Protein AF-A0A3M2YA88-F1 (afdb_monomer_lite)

Organism: Pseudomonas syringae pv. maculicola (NCBI:txid59511)

Foldseek 3Di:
DVVVVVVVVLVVLVVVPDDPVLVVLNVQLVVLVVVLVVLVVVLVVCVVVVVPVVNCCSPVPVNVVSCVSNVVSVVVNVVVVVVVVVVVVVVVVVVD

Sequence (96 aa):
MRLGDLNKKLDTLKTFVDTPEEKTLNDQFLVTMGQYRTALDRSFVLAGQGDSAGLNKLLLIDMKQIVDGSGKQLNDLADFYVTKVDAEGKSAEAQY

Radius of gyration: 18.02 Å; chains: 1; bounding box: 44×19×55 Å

pLDDT: mean 89.08, std 9.1, range [49.56, 97.38]

Structure (mmCIF, N/CA/C/O backbone):
data_AF-A0A3M2YA88-F1
#
_entry.id   AF-A0A3M2YA88-F1
#
loop_
_atom_site.group_PDB
_atom_site.id
_atom_site.type_symbol
_atom_site.label_atom_id
_atom_site.label_alt_id
_atom_site.label_comp_id
_atom_site.label_asym_id
_atom_site.label_entity_id
_atom_site.label_seq_id
_atom_site.pdbx_PDB_ins_code
_atom_site.Cartn_x
_atom_site.Cartn_y
_atom_site.Cartn_z
_atom_site.occupancy
_atom_site.B_iso_or_equiv
_atom_site.auth_seq_id
_atom_site.auth_comp_id
_atom_site.auth_asym_id
_atom_site.auth_atom_id
_atom_site.pdbx_PDB_model_num
ATOM 1 N N . MET A 1 1 ? -16.596 5.602 -3.960 1.00 54.44 1 MET A N 1
ATOM 2 C CA . MET A 1 1 ? -15.852 6.254 -5.065 1.00 54.44 1 MET A CA 1
ATOM 3 C C . MET A 1 1 ? -14.333 6.082 -4.932 1.00 54.44 1 MET A C 1
ATOM 5 O O . MET A 1 1 ? -13.792 5.333 -5.730 1.00 54.44 1 MET A O 1
ATOM 9 N N . ARG A 1 2 ? -13.651 6.655 -3.917 1.00 61.75 2 ARG A N 1
ATOM 10 C CA . ARG A 1 2 ? -12.167 6.609 -3.776 1.00 61.75 2 ARG A CA 1
ATOM 11 C C . ARG A 1 2 ? -11.519 5.212 -3.896 1.00 61.75 2 ARG A C 1
ATOM 13 O O . ARG A 1 2 ? -10.582 5.060 -4.667 1.00 61.75 2 ARG A O 1
ATOM 20 N N . LEU A 1 3 ? -12.039 4.182 -3.217 1.00 62.81 3 LEU A N 1
ATOM 21 C CA . LEU A 1 3 ? -11.483 2.814 -3.296 1.00 62.81 3 LEU A CA 1
ATOM 22 C C . LEU A 1 3 ? -11.495 2.214 -4.718 1.00 62.81 3 LEU A C 1
ATOM 24 O O . LEU A 1 3 ? -10.608 1.438 -5.061 1.00 62.81 3 LEU A O 1
ATOM 28 N N . GLY A 1 4 ? -12.464 2.591 -5.560 1.00 72.88 4 GLY A N 1
ATOM 29 C CA . GLY A 1 4 ? -12.552 2.109 -6.943 1.00 72.88 4 GLY A CA 1
ATOM 30 C C . GLY A 1 4 ? -11.497 2.720 -7.870 1.00 72.88 4 GLY A C 1
ATOM 31 O O . GLY A 1 4 ? -11.029 2.049 -8.782 1.00 72.88 4 GLY A O 1
ATOM 32 N N . ASP A 1 5 ? -11.087 3.965 -7.611 1.00 84.19 5 ASP A N 1
ATOM 33 C CA . ASP A 1 5 ? -9.964 4.611 -8.304 1.00 84.19 5 ASP A CA 1
ATOM 34 C C . ASP A 1 5 ? -8.626 3.961 -7.911 1.00 84.19 5 ASP A C 1
ATOM 36 O O . ASP A 1 5 ? -7.823 3.619 -8.777 1.00 84.19 5 ASP A O 1
ATOM 40 N N . LEU A 1 6 ? -8.428 3.679 -6.617 1.00 81.31 6 LEU A N 1
ATOM 41 C CA . LEU A 1 6 ? -7.236 2.968 -6.149 1.00 81.31 6 LEU A CA 1
ATOM 42 C C . LEU A 1 6 ? -7.155 1.535 -6.703 1.00 81.31 6 LEU A C 1
ATOM 44 O O . LEU A 1 6 ? -6.072 1.108 -7.085 1.00 81.31 6 LEU A O 1
ATOM 48 N N . ASN A 1 7 ? -8.270 0.798 -6.785 1.00 84.25 7 ASN A N 1
ATOM 49 C CA . ASN A 1 7 ? -8.276 -0.529 -7.417 1.00 84.25 7 ASN A CA 1
ATOM 50 C C . ASN A 1 7 ? -7.842 -0.454 -8.884 1.00 84.25 7 ASN A C 1
ATOM 52 O O . ASN A 1 7 ? -6.902 -1.149 -9.248 1.00 84.25 7 ASN A O 1
ATOM 56 N N . LYS A 1 8 ? -8.424 0.453 -9.683 1.00 88.94 8 LYS A N 1
ATOM 57 C CA . LYS A 1 8 ? -8.007 0.657 -11.081 1.00 88.94 8 LYS A CA 1
ATOM 58 C C . LYS A 1 8 ? -6.508 0.928 -11.205 1.00 88.94 8 LYS A C 1
ATOM 60 O O . LYS A 1 8 ? -5.864 0.333 -12.055 1.00 88.94 8 LYS A O 1
ATOM 65 N N . LYS A 1 9 ? -5.941 1.769 -10.334 1.00 87.12 9 LYS A N 1
ATOM 66 C CA . LYS A 1 9 ? -4.499 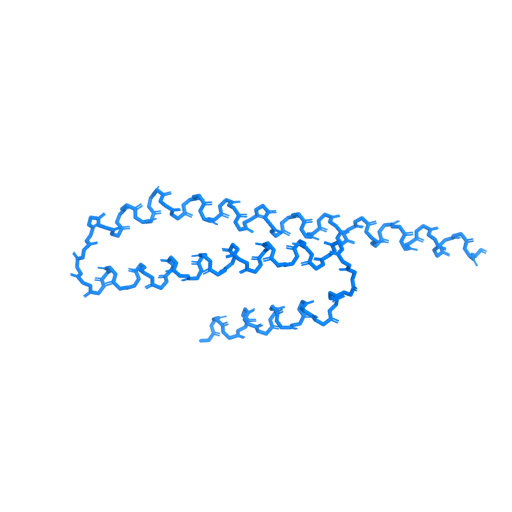2.071 -10.322 1.00 87.12 9 LYS A CA 1
ATOM 67 C C . LYS A 1 9 ? -3.638 0.847 -9.995 1.00 87.12 9 LYS A C 1
ATOM 69 O O . LYS A 1 9 ? -2.618 0.651 -10.643 1.00 87.12 9 LYS A O 1
ATOM 74 N N . LEU A 1 10 ? -4.0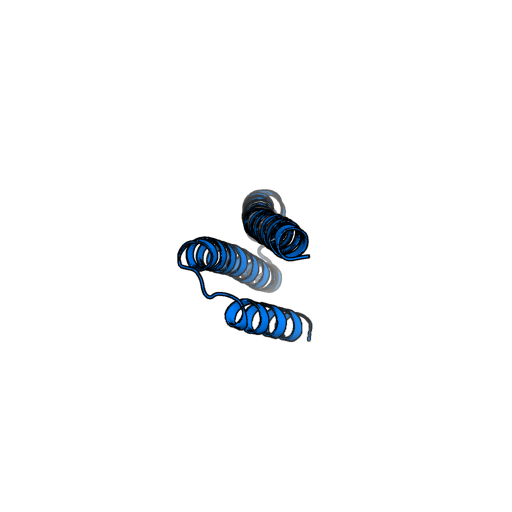61 -0.001 -9.053 1.00 87.06 10 LEU A N 1
ATOM 75 C CA . LEU A 1 10 ? -3.376 -1.270 -8.766 1.00 87.06 10 LEU A CA 1
ATOM 76 C C . LEU A 1 10 ? -3.539 -2.299 -9.894 1.00 87.06 10 LEU A C 1
ATOM 78 O O . LEU A 1 10 ? -2.625 -3.075 -10.139 1.00 87.06 10 LEU A O 1
ATOM 82 N N . ASP A 1 11 ? -4.680 -2.323 -10.581 1.00 89.50 11 ASP A N 1
ATOM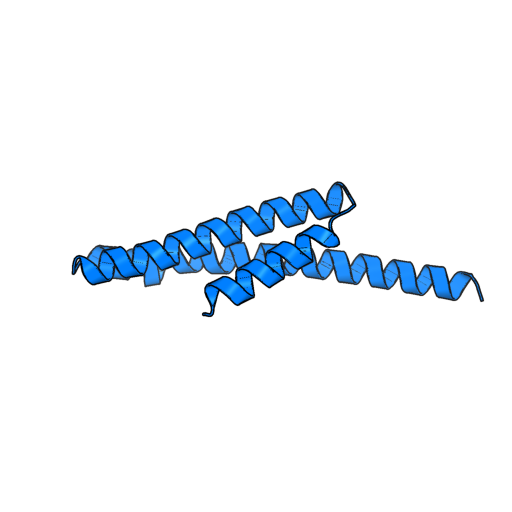 83 C CA . ASP A 1 11 ? -4.906 -3.219 -11.718 1.00 89.50 11 ASP A CA 1
ATOM 84 C C . ASP A 1 11 ? -4.111 -2.772 -12.959 1.00 89.50 11 ASP A C 1
ATOM 86 O O . ASP A 1 11 ? -3.573 -3.617 -13.666 1.00 89.50 11 ASP A O 1
ATOM 90 N N . THR A 1 12 ? -3.941 -1.462 -13.165 1.00 89.62 12 THR A N 1
ATOM 91 C CA . THR A 1 12 ? -3.013 -0.889 -14.154 1.00 89.62 12 THR A CA 1
ATOM 92 C C . THR A 1 12 ? -1.546 -1.141 -13.793 1.00 89.62 12 THR A C 1
ATOM 94 O O . THR A 1 12 ? -0.766 -1.457 -14.681 1.00 89.62 12 THR A O 1
ATOM 97 N N . LEU A 1 13 ? -1.147 -1.067 -12.516 1.00 85.75 13 LEU A N 1
ATOM 98 C CA . LEU A 1 13 ? 0.223 -1.415 -12.109 1.00 85.75 13 LEU A CA 1
ATOM 99 C C . LEU A 1 13 ? 0.570 -2.858 -12.518 1.00 85.75 13 LEU A C 1
ATOM 101 O O . LEU A 1 13 ? 1.590 -3.090 -13.158 1.00 85.75 13 LEU A O 1
ATOM 105 N N . LYS A 1 14 ? -0.332 -3.815 -12.259 1.00 86.31 14 LYS A N 1
ATOM 106 C CA . LYS A 1 14 ? -0.154 -5.234 -12.627 1.00 86.31 14 LYS A CA 1
ATOM 107 C C . LYS A 1 14 ? 0.029 -5.493 -14.126 1.00 86.31 14 LYS A C 1
ATOM 109 O O . LYS A 1 14 ? 0.504 -6.570 -14.461 1.00 86.31 14 LYS A O 1
ATOM 114 N N . THR A 1 15 ? -0.362 -4.579 -15.023 1.00 89.81 15 THR A N 1
ATOM 115 C CA . THR A 1 15 ? -0.141 -4.765 -16.472 1.00 89.81 15 THR A CA 1
ATOM 116 C C . THR A 1 15 ? 1.261 -4.374 -16.935 1.00 89.81 15 THR A C 1
ATOM 118 O O . THR A 1 15 ? 1.600 -4.675 -18.073 1.00 89.81 15 THR A O 1
ATOM 121 N N . PHE A 1 16 ? 2.056 -3.723 -16.080 1.00 86.06 16 PHE A N 1
ATOM 122 C CA . PHE A 1 16 ? 3.469 -3.428 -16.344 1.00 86.06 16 PHE A CA 1
ATOM 123 C C . PHE A 1 16 ? 4.419 -4.440 -15.694 1.00 86.06 16 PHE A C 1
ATOM 125 O O . PHE A 1 16 ? 5.508 -4.633 -16.210 1.00 86.06 16 PHE A O 1
ATOM 132 N N . VAL A 1 17 ? 3.979 -5.116 -14.624 1.00 88.62 17 VAL A N 1
ATOM 133 C CA . VAL A 1 17 ? 4.780 -6.093 -13.871 1.00 88.62 17 VAL A CA 1
ATOM 134 C C . VAL A 1 17 ? 5.152 -7.304 -14.731 1.00 88.62 17 VAL A C 1
ATOM 136 O O . VAL A 1 17 ? 4.365 -8.250 -14.837 1.00 88.62 17 VAL A O 1
ATOM 139 N N . ASP A 1 18 ? 6.357 -7.294 -15.307 1.00 90.19 18 ASP A N 1
ATOM 140 C CA . ASP A 1 18 ? 6.850 -8.349 -16.203 1.00 90.19 18 ASP A CA 1
ATOM 141 C C . ASP A 1 18 ? 8.124 -9.059 -15.704 1.00 90.19 18 ASP A C 1
ATOM 143 O O . ASP A 1 18 ? 8.314 -10.247 -15.998 1.00 90.19 18 ASP A O 1
ATOM 147 N N . THR A 1 19 ? 8.942 -8.417 -14.859 1.00 90.31 19 THR A N 1
ATOM 148 C CA . THR A 1 19 ? 10.168 -9.042 -14.327 1.00 90.31 19 THR A CA 1
ATOM 149 C C . THR A 1 19 ? 9.950 -9.754 -12.977 1.00 90.31 19 THR A C 1
ATOM 151 O O . THR A 1 19 ? 9.121 -9.336 -12.164 1.00 90.31 19 THR A O 1
ATOM 154 N N . PRO A 1 20 ? 10.732 -10.807 -12.645 1.00 92.38 20 PRO A N 1
ATOM 155 C CA . PRO A 1 20 ? 10.660 -11.461 -11.329 1.00 92.38 20 PRO A CA 1
ATOM 156 C C . PRO A 1 20 ? 11.039 -10.546 -10.148 1.00 92.38 20 PRO A C 1
ATOM 158 O O . PRO A 1 20 ? 10.544 -10.723 -9.033 1.00 92.38 20 PRO A O 1
ATOM 161 N N . GLU A 1 21 ? 11.922 -9.576 -10.397 1.00 89.94 21 GLU A N 1
ATOM 162 C CA . GLU A 1 21 ? 12.402 -8.578 -9.434 1.00 89.94 21 GLU A CA 1
ATOM 163 C C . GLU A 1 21 ? 11.276 -7.593 -9.077 1.00 89.94 21 GLU A C 1
ATOM 165 O O . GLU A 1 21 ? 10.853 -7.502 -7.923 1.00 89.94 21 GLU A O 1
ATOM 170 N N . GLU A 1 22 ? 10.699 -6.959 -10.095 1.00 91.31 22 GLU A N 1
ATOM 171 C CA . GLU A 1 22 ? 9.529 -6.083 -10.004 1.00 91.31 22 GLU A CA 1
ATOM 172 C C . GLU A 1 22 ? 8.320 -6.781 -9.381 1.00 91.31 22 GLU A C 1
ATOM 174 O O . GLU A 1 22 ? 7.686 -6.233 -8.480 1.00 91.31 22 GLU A O 1
ATOM 179 N N . LYS A 1 23 ? 8.024 -8.022 -9.797 1.00 93.19 23 LYS A N 1
ATOM 180 C CA . LYS A 1 23 ? 6.939 -8.822 -9.215 1.00 93.19 23 LYS A CA 1
ATOM 181 C C . LYS A 1 23 ? 7.120 -8.992 -7.709 1.00 93.19 23 LYS A C 1
ATOM 183 O O . LYS A 1 23 ? 6.144 -8.915 -6.966 1.00 93.19 23 LYS A O 1
ATOM 188 N N . THR A 1 24 ? 8.355 -9.192 -7.255 1.00 94.69 24 THR A N 1
ATOM 189 C CA . THR A 1 24 ? 8.669 -9.337 -5.829 1.00 94.69 24 THR A CA 1
ATOM 190 C C . THR A 1 24 ? 8.387 -8.042 -5.059 1.00 94.69 24 THR A C 1
ATOM 192 O O . THR A 1 24 ? 7.789 -8.103 -3.985 1.00 94.69 24 THR A O 1
ATOM 195 N N . LEU A 1 25 ? 8.736 -6.879 -5.619 1.00 93.81 25 LEU A N 1
ATOM 196 C CA . LEU A 1 25 ? 8.424 -5.564 -5.037 1.00 93.81 25 LEU A CA 1
ATOM 197 C C . LEU A 1 25 ? 6.912 -5.266 -5.062 1.00 93.81 25 LEU A C 1
ATOM 199 O O . LEU A 1 25 ? 6.335 -4.853 -4.056 1.00 93.81 25 LEU A O 1
ATOM 203 N N . ASN A 1 26 ? 6.241 -5.547 -6.181 1.00 92.81 26 ASN A N 1
ATOM 204 C CA . ASN A 1 26 ? 4.797 -5.379 -6.337 1.00 92.81 26 ASN A CA 1
ATOM 205 C C . ASN A 1 26 ? 4.009 -6.248 -5.346 1.00 92.81 26 ASN A C 1
ATOM 207 O O . ASN A 1 26 ? 3.064 -5.760 -4.730 1.00 92.81 26 ASN A O 1
ATOM 211 N N . ASP A 1 27 ? 4.394 -7.509 -5.144 1.00 93.81 27 ASP A N 1
ATOM 212 C CA . ASP A 1 27 ? 3.715 -8.388 -4.188 1.00 93.81 27 ASP A CA 1
ATOM 213 C C . ASP A 1 27 ? 3.867 -7.873 -2.741 1.00 93.81 27 ASP A C 1
ATOM 215 O O . ASP A 1 27 ? 2.893 -7.870 -1.983 1.00 93.81 27 ASP A O 1
ATOM 219 N N . GLN A 1 28 ? 5.044 -7.355 -2.360 1.00 93.31 28 GLN A N 1
ATOM 220 C CA . GLN A 1 28 ? 5.271 -6.747 -1.037 1.00 93.31 28 GLN A CA 1
ATOM 221 C C . GLN A 1 28 ? 4.467 -5.444 -0.845 1.00 93.31 28 GLN A C 1
ATOM 223 O O . GLN A 1 28 ? 3.855 -5.223 0.211 1.00 93.31 28 GLN A O 1
ATOM 228 N N . PHE A 1 29 ? 4.379 -4.608 -1.882 1.00 93.38 29 PHE A N 1
ATOM 229 C CA . PHE A 1 29 ? 3.513 -3.429 -1.896 1.00 93.38 29 PHE A CA 1
ATOM 230 C C . PHE A 1 29 ? 2.023 -3.791 -1.802 1.00 93.38 29 PHE A C 1
ATOM 232 O O . PHE A 1 29 ? 1.298 -3.203 -0.999 1.00 93.38 29 PHE A O 1
ATOM 239 N N . LEU A 1 30 ? 1.549 -4.797 -2.542 1.00 92.19 30 LEU A N 1
ATOM 240 C CA . LEU A 1 30 ? 0.154 -5.245 -2.476 1.00 92.19 30 LEU A CA 1
ATOM 241 C C . LEU A 1 30 ? -0.209 -5.811 -1.093 1.00 92.19 30 LEU A C 1
ATOM 243 O O . LEU A 1 30 ? -1.316 -5.553 -0.611 1.00 92.19 30 LEU A O 1
ATOM 247 N N . VAL A 1 31 ? 0.712 -6.507 -0.416 1.00 93.94 31 VAL A N 1
ATOM 248 C CA . VAL A 1 31 ? 0.522 -6.970 0.973 1.00 93.94 31 VAL A CA 1
ATOM 249 C C . VAL A 1 31 ? 0.386 -5.792 1.945 1.00 93.94 31 VAL A C 1
ATOM 251 O O . VAL A 1 31 ? -0.590 -5.735 2.698 1.00 93.94 31 VAL A O 1
ATOM 254 N N . THR A 1 32 ? 1.305 -4.823 1.917 1.00 93.06 32 THR A N 1
ATOM 255 C CA . THR A 1 32 ? 1.252 -3.659 2.830 1.00 93.06 32 THR A CA 1
ATOM 256 C C . THR A 1 32 ? 0.067 -2.730 2.534 1.00 93.06 32 THR A C 1
ATOM 258 O O . THR A 1 32 ? -0.596 -2.248 3.455 1.00 93.06 32 THR A O 1
ATOM 261 N N . MET A 1 33 ? -0.301 -2.555 1.263 1.00 90.94 33 MET A N 1
ATOM 262 C CA . MET A 1 33 ? -1.518 -1.848 0.847 1.00 90.94 33 MET A CA 1
ATOM 263 C C . MET A 1 33 ? -2.800 -2.579 1.295 1.00 90.94 33 MET A C 1
ATOM 265 O O . MET A 1 33 ? -3.792 -1.940 1.659 1.00 90.94 33 MET A O 1
ATOM 269 N N . GLY A 1 34 ? -2.789 -3.915 1.325 1.00 92.31 34 GLY A N 1
ATOM 270 C CA . GLY A 1 34 ? -3.862 -4.737 1.894 1.00 92.31 34 GLY A CA 1
ATOM 271 C C . GLY A 1 34 ? -4.023 -4.546 3.407 1.00 92.31 34 GLY A C 1
ATOM 272 O O . GLY A 1 34 ? -5.144 -4.371 3.894 1.00 92.31 34 GLY A O 1
ATOM 273 N N . GLN A 1 35 ? -2.911 -4.501 4.146 1.00 92.81 35 GLN A N 1
ATOM 274 C CA . GLN A 1 35 ? -2.895 -4.203 5.585 1.00 92.81 35 GLN A CA 1
ATOM 275 C C . GLN A 1 35 ? -3.457 -2.802 5.877 1.00 92.81 35 GLN A C 1
ATOM 277 O O . GLN A 1 35 ? -4.326 -2.663 6.738 1.00 92.81 35 GLN A O 1
ATOM 282 N N . TYR A 1 36 ? -3.044 -1.787 5.108 1.00 91.94 36 TYR A N 1
ATOM 283 C CA . TYR A 1 36 ? -3.562 -0.416 5.211 1.00 91.94 36 TYR A CA 1
ATOM 284 C C . TYR A 1 36 ? -5.083 -0.339 5.015 1.00 91.94 36 TYR A C 1
ATOM 286 O O . TYR A 1 36 ? -5.783 0.256 5.835 1.00 91.94 36 TYR A O 1
ATOM 294 N N . ARG A 1 37 ? -5.619 -1.003 3.983 1.00 90.88 37 ARG A N 1
ATOM 295 C CA . ARG A 1 37 ? -7.073 -1.084 3.743 1.00 90.88 37 ARG A CA 1
ATOM 296 C C . ARG A 1 37 ? -7.808 -1.760 4.902 1.00 90.88 37 ARG A C 1
ATOM 298 O O . ARG A 1 37 ? -8.761 -1.196 5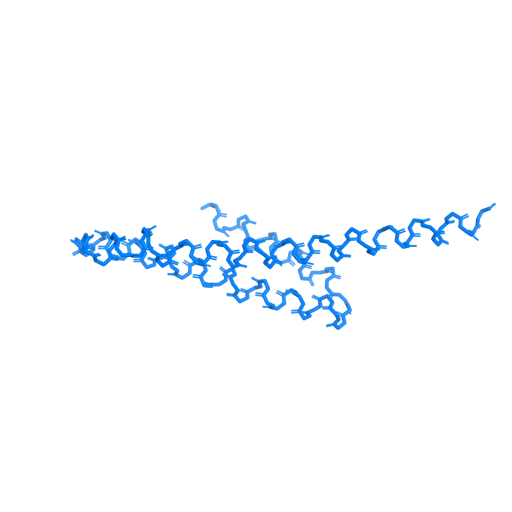.423 1.00 90.88 37 ARG A O 1
ATOM 305 N N . THR A 1 38 ? -7.313 -2.912 5.354 1.00 93.69 38 THR A N 1
ATOM 306 C CA . THR A 1 38 ? -7.915 -3.677 6.462 1.00 93.69 38 THR A CA 1
ATOM 307 C C . THR A 1 38 ? -7.952 -2.862 7.759 1.00 93.69 38 THR A C 1
ATOM 309 O O . THR A 1 38 ? -8.932 -2.913 8.501 1.00 93.69 38 THR A O 1
ATOM 312 N N . ALA A 1 39 ? -6.909 -2.072 8.027 1.00 93.50 39 ALA A N 1
ATOM 313 C CA . ALA A 1 39 ? -6.846 -1.190 9.185 1.00 93.50 39 ALA A CA 1
ATOM 314 C C . ALA A 1 39 ? -7.808 0.010 9.067 1.00 93.50 39 ALA A C 1
ATOM 316 O O . ALA A 1 39 ? -8.505 0.325 10.033 1.00 93.50 39 ALA A O 1
ATOM 317 N N . LEU A 1 40 ? -7.937 0.626 7.883 1.00 92.38 40 LEU A N 1
ATOM 318 C CA . LEU A 1 40 ? -8.968 1.643 7.637 1.00 92.38 40 LEU A CA 1
ATOM 319 C C . LEU A 1 40 ? -10.382 1.080 7.839 1.00 92.38 40 LEU A C 1
ATOM 321 O O . LEU A 1 40 ? -11.167 1.674 8.578 1.00 92.38 40 LEU A O 1
ATOM 325 N N . ASP A 1 41 ? -10.695 -0.078 7.257 1.00 94.00 41 ASP A N 1
ATOM 326 C CA . ASP A 1 41 ? -12.005 -0.722 7.404 1.00 94.00 41 ASP A CA 1
ATOM 327 C C . ASP A 1 41 ? -12.291 -1.076 8.877 1.00 94.00 41 ASP A C 1
ATOM 329 O O . ASP A 1 41 ? -13.387 -0.820 9.388 1.00 94.00 41 ASP A O 1
ATOM 333 N N . ARG A 1 42 ? -11.280 -1.558 9.617 1.00 95.00 42 ARG A N 1
ATOM 334 C CA . ARG A 1 42 ? -11.387 -1.807 11.065 1.00 95.00 42 ARG A CA 1
ATOM 335 C C . ARG A 1 42 ? -11.652 -0.527 11.865 1.00 95.00 42 ARG A C 1
ATOM 337 O O . ARG A 1 42 ? -12.378 -0.603 12.856 1.00 95.00 42 ARG A O 1
ATOM 344 N N . SER A 1 43 ? -11.134 0.631 11.447 1.00 94.50 43 SER A N 1
ATOM 345 C CA . SER A 1 43 ? -11.402 1.909 12.127 1.00 94.50 43 SER A CA 1
ATOM 346 C C . SER A 1 43 ? -12.883 2.305 12.063 1.00 94.50 43 SER A C 1
ATOM 348 O O . SER A 1 43 ? -13.449 2.710 13.079 1.00 94.50 43 SER A O 1
ATOM 350 N N . PHE A 1 44 ? -13.557 2.080 10.928 1.00 94.69 44 PHE A N 1
ATOM 351 C CA . PHE A 1 44 ? -15.000 2.314 10.808 1.00 94.69 44 PHE A CA 1
ATOM 352 C C . PHE A 1 44 ? -15.821 1.339 11.661 1.00 94.69 44 PHE A C 1
ATOM 354 O O . PHE A 1 44 ? -16.806 1.751 12.273 1.00 94.69 44 PHE A O 1
ATOM 361 N N . VAL A 1 45 ? -15.400 0.072 11.760 1.00 97.12 45 VAL A N 1
ATOM 362 C CA . VAL A 1 45 ? -16.049 -0.917 12.642 1.00 97.12 45 VAL A CA 1
ATOM 363 C C . VAL A 1 45 ? -15.926 -0.513 14.114 1.00 97.12 45 VAL A C 1
ATOM 365 O O . VAL A 1 45 ? -16.925 -0.530 14.825 1.00 97.12 45 VAL A O 1
ATOM 368 N N . LEU A 1 46 ? -14.736 -0.106 14.568 1.00 97.12 46 LEU A N 1
ATOM 369 C CA . LEU A 1 46 ? -14.507 0.339 15.950 1.00 97.12 46 LEU A CA 1
ATOM 370 C C . LEU A 1 46 ? -15.313 1.602 16.287 1.00 97.12 46 LEU A C 1
ATOM 372 O O . LEU A 1 46 ? -15.969 1.651 17.327 1.00 97.12 46 LEU A O 1
ATOM 376 N N . ALA A 1 47 ? -15.335 2.585 15.381 1.00 95.62 47 ALA A N 1
ATOM 377 C CA . ALA A 1 47 ? -16.148 3.791 15.529 1.00 95.62 47 ALA A CA 1
ATOM 378 C C . ALA A 1 47 ? -17.654 3.469 15.597 1.00 95.62 47 ALA A C 1
ATOM 380 O O . ALA A 1 47 ? -18.350 3.975 16.474 1.00 95.62 47 ALA A O 1
ATOM 381 N N . GLY A 1 48 ? -18.150 2.579 14.729 1.00 96.81 48 GLY A N 1
ATOM 382 C CA . GLY A 1 48 ? -19.544 2.119 14.739 1.00 96.81 48 GLY A CA 1
ATOM 383 C C . GLY A 1 48 ? -19.922 1.272 15.963 1.00 96.81 48 GLY A C 1
ATOM 384 O O . GLY A 1 48 ? -21.096 1.201 16.313 1.00 96.81 48 GLY A O 1
ATOM 385 N N . GLN A 1 49 ? -18.940 0.663 16.632 1.00 97.38 49 GLN A N 1
ATOM 386 C CA . GLN A 1 49 ? -19.104 -0.061 17.899 1.00 97.38 49 GLN A CA 1
ATOM 387 C C . GLN A 1 49 ? -19.000 0.849 19.136 1.00 97.38 49 GLN A C 1
ATOM 389 O O . GLN A 1 49 ? -19.261 0.388 20.245 1.00 97.38 49 GLN A O 1
ATOM 394 N N . GLY A 1 50 ? -18.616 2.121 18.975 1.00 96.69 50 GLY A N 1
ATOM 395 C CA . GLY A 1 50 ? -18.331 3.029 20.091 1.00 96.69 50 GLY A CA 1
ATOM 396 C C . GLY A 1 50 ? -17.042 2.699 20.858 1.00 96.69 50 GLY A C 1
ATOM 397 O O . GLY A 1 50 ? -16.811 3.265 21.928 1.00 96.69 50 GLY A O 1
ATOM 398 N N . ASP A 1 51 ? -16.189 1.812 20.332 1.00 97.38 51 ASP A N 1
ATOM 399 C CA . ASP A 1 51 ? -14.921 1.424 20.959 1.00 97.38 51 ASP A CA 1
ATOM 400 C C . ASP A 1 51 ? -13.841 2.488 20.715 1.00 97.38 51 ASP A C 1
ATOM 402 O O . ASP A 1 51 ? -12.905 2.320 19.929 1.00 97.38 51 ASP A O 1
ATOM 406 N N . SER A 1 52 ? -13.977 3.611 21.418 1.00 95.25 52 SER A N 1
ATOM 407 C CA . SER A 1 52 ? -13.010 4.711 21.407 1.00 95.25 52 SER A CA 1
ATOM 408 C C . SER A 1 52 ? -11.615 4.285 21.885 1.00 95.25 52 SER A C 1
ATOM 410 O O . SER A 1 52 ? -10.628 4.910 21.501 1.00 95.25 52 SER A O 1
ATOM 412 N N . ALA A 1 53 ? -11.497 3.233 22.703 1.00 96.81 53 ALA A N 1
ATOM 413 C CA . ALA A 1 53 ? -10.209 2.754 23.205 1.00 96.81 53 ALA A CA 1
ATOM 414 C C . ALA A 1 53 ? -9.450 1.970 22.122 1.00 96.81 53 ALA A C 1
ATOM 416 O O . ALA A 1 53 ? -8.300 2.298 21.810 1.00 96.81 53 ALA A O 1
ATOM 417 N N . GLY A 1 54 ? -10.111 0.996 21.491 1.00 96.75 54 GLY A N 1
ATOM 418 C CA . GLY A 1 54 ? -9.585 0.273 20.336 1.00 96.75 54 GLY A CA 1
ATOM 419 C C . GLY A 1 54 ? -9.339 1.193 19.140 1.00 96.75 54 GLY A C 1
ATOM 420 O O . GLY A 1 54 ? -8.303 1.071 18.484 1.00 96.75 54 GLY A O 1
ATOM 421 N N . LEU A 1 55 ? -10.229 2.161 18.891 1.00 96.94 55 LEU A N 1
ATOM 422 C CA . LEU A 1 55 ? -10.065 3.159 17.831 1.00 96.94 55 LEU A CA 1
ATOM 423 C C . LEU A 1 55 ? -8.840 4.052 18.067 1.00 96.94 55 LEU A C 1
ATOM 425 O O . LEU A 1 55 ? -8.039 4.228 17.151 1.00 96.94 55 LEU A O 1
ATOM 429 N N . ASN A 1 56 ? -8.647 4.567 19.285 1.00 95.88 56 ASN A N 1
ATOM 430 C CA . ASN A 1 56 ? -7.474 5.381 19.612 1.00 95.88 56 ASN A CA 1
ATOM 431 C C . ASN A 1 56 ? -6.169 4.577 19.511 1.00 95.88 56 ASN A C 1
ATOM 433 O O . ASN A 1 56 ? -5.198 5.090 18.958 1.00 95.88 56 ASN A O 1
ATOM 437 N N . LYS A 1 57 ? -6.136 3.314 19.969 1.00 96.50 57 LYS A N 1
ATOM 438 C CA . LYS A 1 57 ? -4.966 2.436 19.773 1.00 96.50 57 LYS A CA 1
ATOM 439 C C . LYS A 1 57 ? -4.641 2.284 18.285 1.00 96.50 57 LYS A C 1
ATOM 441 O O . LYS A 1 57 ? -3.503 2.509 17.873 1.00 96.50 57 LYS A O 1
ATOM 446 N N . LEU A 1 58 ? -5.652 1.939 17.487 1.00 96.06 58 LEU A N 1
ATOM 447 C CA . LEU A 1 58 ? -5.508 1.724 16.054 1.00 96.06 58 LEU A CA 1
ATOM 448 C C . LEU A 1 58 ? -4.986 2.982 15.354 1.00 96.06 58 LEU A C 1
ATOM 450 O O . LEU A 1 58 ? -3.990 2.908 14.645 1.00 96.06 58 LEU A O 1
ATOM 454 N N . LEU A 1 59 ? -5.622 4.137 15.562 1.00 93.44 59 LEU A N 1
ATOM 455 C CA . LEU A 1 59 ? -5.291 5.369 14.840 1.00 93.44 59 LEU A CA 1
ATOM 456 C C . LEU A 1 59 ? -3.973 6.020 15.290 1.00 93.44 59 LEU A C 1
ATOM 458 O O . LEU A 1 59 ? -3.296 6.619 14.457 1.00 93.44 59 LEU A O 1
ATOM 462 N N . LEU A 1 60 ? -3.607 5.923 16.573 1.00 92.88 60 LEU A N 1
ATOM 463 C CA . LEU A 1 60 ? -2.446 6.633 17.132 1.00 92.88 60 LEU A CA 1
ATOM 464 C C . LEU A 1 60 ? -1.170 5.781 17.207 1.00 92.88 60 LEU A C 1
ATOM 466 O O . LEU A 1 60 ? -0.079 6.344 17.281 1.00 92.88 60 LEU A O 1
ATOM 470 N N . ILE A 1 61 ? -1.289 4.449 17.200 1.00 92.19 61 ILE A N 1
ATOM 471 C CA . ILE A 1 61 ? -0.154 3.521 17.328 1.00 92.19 61 ILE A CA 1
ATOM 472 C C . ILE A 1 61 ? -0.054 2.642 16.080 1.00 92.19 61 ILE A C 1
ATOM 474 O O . ILE A 1 61 ? 0.898 2.765 15.307 1.00 92.19 61 ILE A O 1
ATOM 478 N N . ASP A 1 62 ? -1.047 1.777 15.862 1.00 92.88 62 ASP A N 1
ATOM 479 C CA . ASP A 1 62 ? -0.940 0.693 14.878 1.00 92.88 62 ASP A CA 1
ATOM 480 C C . ASP A 1 62 ? -0.901 1.245 13.432 1.00 92.88 62 ASP A C 1
ATOM 482 O O . ASP A 1 62 ? -0.069 0.842 12.617 1.00 92.88 62 ASP A O 1
ATOM 486 N N . MET A 1 63 ? -1.734 2.248 13.123 1.00 92.69 63 MET A N 1
ATOM 487 C CA . MET A 1 63 ? -1.796 2.904 11.809 1.00 92.69 63 MET A CA 1
ATOM 488 C C . MET A 1 63 ? -0.491 3.589 11.405 1.00 92.69 63 MET A C 1
ATOM 490 O O . MET A 1 63 ? -0.212 3.648 10.208 1.00 92.69 63 MET A O 1
ATOM 494 N N . LYS A 1 64 ? 0.331 4.078 12.349 1.00 92.06 64 LYS A N 1
ATOM 495 C CA . LYS A 1 64 ? 1.623 4.683 11.991 1.00 92.06 64 LYS A CA 1
ATOM 496 C C . LYS A 1 64 ? 2.544 3.648 11.348 1.00 92.06 64 LYS A C 1
ATOM 498 O O . LYS A 1 64 ? 3.058 3.898 10.266 1.00 92.06 64 LYS A O 1
ATOM 503 N N . GLN A 1 65 ? 2.695 2.476 11.966 1.00 92.31 65 GLN A N 1
ATOM 504 C CA . GLN A 1 65 ? 3.555 1.412 11.435 1.00 92.31 65 GLN A CA 1
ATOM 505 C C . GLN A 1 65 ? 3.075 0.919 10.061 1.00 92.31 65 GLN A C 1
ATOM 507 O O . GLN A 1 65 ? 3.884 0.658 9.173 1.00 92.31 65 GLN A O 1
ATOM 512 N N . ILE A 1 66 ? 1.755 0.843 9.865 1.00 93.62 66 ILE A N 1
ATOM 513 C CA . ILE A 1 66 ? 1.138 0.400 8.608 1.00 93.62 66 ILE A CA 1
ATOM 514 C C . ILE A 1 66 ? 1.315 1.451 7.492 1.00 93.62 66 ILE A C 1
ATOM 516 O O . ILE A 1 66 ? 1.599 1.097 6.344 1.00 93.62 66 ILE A O 1
ATOM 520 N N . VAL A 1 67 ? 1.198 2.744 7.811 1.00 92.25 67 VAL A N 1
ATOM 521 C CA . VAL A 1 67 ? 1.475 3.841 6.865 1.00 92.25 67 VAL A CA 1
ATOM 522 C C . VAL A 1 67 ? 2.965 3.922 6.533 1.00 92.25 67 VAL A C 1
ATOM 524 O O . VAL A 1 67 ? 3.305 3.951 5.355 1.00 92.25 67 VAL A O 1
ATOM 527 N N . ASP A 1 68 ? 3.853 3.886 7.531 1.00 92.38 68 ASP A N 1
ATOM 528 C CA . ASP A 1 68 ? 5.307 3.908 7.317 1.00 92.38 68 ASP A CA 1
ATOM 529 C C . ASP A 1 68 ? 5.752 2.722 6.430 1.00 92.38 68 ASP A 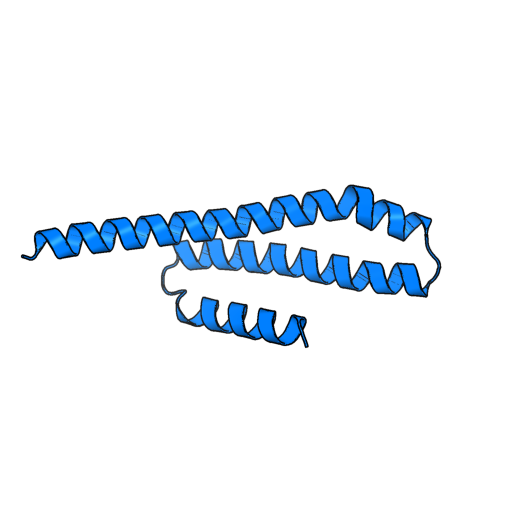C 1
ATOM 531 O O . ASP A 1 68 ? 6.531 2.896 5.491 1.00 92.38 68 ASP A O 1
ATOM 535 N N . GLY A 1 69 ? 5.214 1.521 6.682 1.00 92.31 69 GLY A N 1
ATOM 536 C CA . GLY A 1 69 ? 5.513 0.312 5.911 1.00 92.31 69 GLY A CA 1
ATOM 537 C C . GLY A 1 69 ? 5.004 0.358 4.466 1.00 92.31 69 GLY A C 1
ATOM 538 O O . GLY A 1 69 ? 5.764 0.076 3.541 1.00 92.31 69 GLY A O 1
ATOM 539 N N . SER A 1 70 ? 3.744 0.753 4.252 1.00 90.56 70 SER A N 1
ATOM 540 C CA . SER A 1 70 ? 3.175 0.886 2.897 1.00 90.56 70 SER A CA 1
ATOM 541 C C . SER A 1 70 ? 3.802 2.035 2.099 1.00 90.56 70 SER A C 1
ATOM 543 O O . SER A 1 70 ? 4.002 1.896 0.893 1.00 90.56 70 SER A O 1
ATOM 545 N N . GLY A 1 71 ? 4.188 3.128 2.765 1.00 91.62 71 GLY A N 1
ATOM 546 C CA . GLY A 1 71 ? 4.967 4.217 2.176 1.00 91.62 71 GLY A CA 1
ATOM 547 C C . GLY A 1 71 ? 6.360 3.765 1.738 1.00 91.62 71 GLY A C 1
ATOM 548 O O . GLY A 1 71 ? 6.761 4.053 0.613 1.00 91.62 71 GLY A O 1
ATOM 549 N N . LYS A 1 72 ? 7.069 2.981 2.567 1.00 95.81 72 LYS A N 1
ATOM 550 C CA . LYS A 1 72 ? 8.353 2.387 2.163 1.00 95.81 72 LYS A CA 1
ATOM 551 C C . LYS A 1 72 ? 8.202 1.489 0.932 1.00 95.81 72 LYS A C 1
ATOM 553 O O . LYS A 1 72 ? 8.954 1.665 -0.014 1.00 95.81 72 LYS A O 1
ATOM 558 N N . GLN A 1 73 ? 7.230 0.576 0.911 1.00 93.56 73 GLN A N 1
ATOM 559 C CA . GLN A 1 73 ? 7.050 -0.328 -0.234 1.00 93.56 73 GLN A CA 1
ATOM 560 C C . GLN A 1 73 ? 6.653 0.396 -1.531 1.00 93.56 73 GLN A C 1
ATOM 562 O O . GLN A 1 73 ? 7.026 -0.042 -2.617 1.00 93.56 73 GLN A O 1
ATOM 567 N N . LEU A 1 74 ? 5.944 1.525 -1.434 1.00 92.19 74 LEU A N 1
ATOM 568 C CA . LEU A 1 74 ? 5.673 2.383 -2.588 1.00 92.19 74 LEU A CA 1
ATOM 569 C C . LEU A 1 74 ? 6.943 3.085 -3.101 1.00 92.19 74 LEU A C 1
ATOM 571 O O . LEU A 1 74 ? 7.134 3.172 -4.311 1.00 92.19 74 LEU A O 1
ATOM 575 N N . ASN A 1 75 ? 7.813 3.553 -2.201 1.00 94.25 75 ASN A N 1
ATOM 576 C CA . ASN A 1 75 ? 9.097 4.150 -2.579 1.00 94.25 75 ASN A CA 1
ATOM 577 C C . ASN A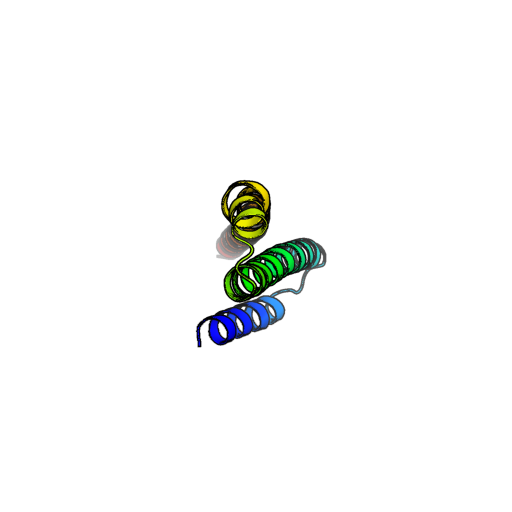 1 75 ? 10.056 3.108 -3.176 1.00 94.25 75 ASN A C 1
ATOM 579 O O . ASN A 1 75 ? 10.650 3.376 -4.211 1.00 94.25 75 ASN A O 1
ATOM 583 N N . ASP A 1 76 ? 10.143 1.907 -2.594 1.00 94.88 76 ASP A N 1
ATOM 584 C CA . ASP A 1 76 ? 10.997 0.819 -3.095 1.00 94.88 76 ASP A CA 1
ATOM 585 C C . ASP A 1 76 ? 10.627 0.425 -4.545 1.00 94.88 76 ASP A C 1
ATOM 587 O O . ASP A 1 76 ? 11.504 0.144 -5.362 1.00 94.88 76 ASP A O 1
ATOM 591 N N . LEU A 1 77 ? 9.332 0.469 -4.895 1.00 91.75 77 LEU A N 1
ATOM 592 C CA . LEU A 1 77 ? 8.850 0.344 -6.279 1.00 91.75 77 LEU A CA 1
ATOM 593 C C . LEU A 1 77 ? 9.208 1.553 -7.157 1.00 91.75 77 LEU A C 1
ATOM 595 O O . LEU A 1 77 ? 9.577 1.381 -8.318 1.00 91.75 77 LEU A O 1
ATOM 599 N N . ALA A 1 78 ? 9.069 2.775 -6.641 1.00 90.88 78 ALA A N 1
ATOM 600 C CA . ALA A 1 78 ? 9.364 3.988 -7.400 1.00 90.88 78 ALA A CA 1
ATOM 601 C C . ALA A 1 78 ? 10.857 4.084 -7.760 1.00 90.88 78 ALA A C 1
ATOM 603 O O . ALA A 1 78 ? 11.186 4.328 -8.920 1.00 90.88 78 ALA A O 1
ATOM 604 N N . ASP A 1 79 ? 11.745 3.813 -6.802 1.00 94.56 79 ASP A N 1
ATOM 605 C CA . ASP A 1 79 ? 13.200 3.810 -6.986 1.00 94.56 79 ASP A CA 1
ATOM 606 C C . ASP A 1 79 ? 13.636 2.735 -8.000 1.00 94.56 79 ASP A C 1
ATOM 608 O O . ASP A 1 79 ? 14.525 2.973 -8.825 1.00 94.56 79 ASP A O 1
ATOM 612 N N . PHE A 1 80 ? 12.965 1.575 -8.007 1.00 92.31 80 PHE A N 1
ATOM 613 C CA . PHE A 1 80 ? 13.140 0.540 -9.029 1.00 92.31 80 PHE A CA 1
ATOM 614 C C . PHE A 1 80 ? 12.784 1.054 -10.433 1.00 92.31 80 PHE A C 1
ATOM 616 O O . PHE A 1 80 ? 13.621 0.976 -11.334 1.00 92.31 80 PHE A O 1
ATOM 623 N N . TYR A 1 81 ? 11.586 1.622 -10.629 1.00 88.81 81 TYR A N 1
ATOM 624 C CA . TYR A 1 81 ? 11.170 2.128 -11.944 1.00 88.81 81 TYR A CA 1
ATOM 625 C C . TYR A 1 81 ? 12.051 3.284 -12.428 1.00 88.81 81 TYR A C 1
ATOM 627 O O . TYR A 1 81 ? 12.436 3.294 -13.596 1.00 88.81 81 TYR A O 1
ATOM 635 N N . VAL A 1 82 ? 12.429 4.213 -11.542 1.00 90.81 82 VAL A N 1
ATOM 636 C CA . VAL A 1 82 ? 13.393 5.279 -11.863 1.00 90.81 82 VAL A CA 1
ATOM 637 C C . VAL A 1 82 ? 14.704 4.665 -12.350 1.00 90.81 82 VAL A C 1
ATOM 639 O O . VAL A 1 82 ? 15.175 5.035 -13.419 1.00 90.81 82 VAL A O 1
ATOM 642 N N . THR A 1 83 ? 15.242 3.666 -11.644 1.00 89.94 83 THR A N 1
ATOM 643 C CA . THR A 1 83 ? 16.493 2.985 -12.025 1.00 89.94 83 THR A CA 1
ATOM 644 C C . THR A 1 83 ? 16.400 2.270 -13.381 1.00 89.94 83 THR A C 1
ATOM 646 O O . THR A 1 83 ? 17.373 2.291 -14.138 1.00 89.94 83 THR A O 1
ATOM 649 N N . LYS A 1 84 ? 15.255 1.656 -13.727 1.00 86.50 84 LYS A N 1
ATOM 650 C CA . LYS A 1 84 ? 15.050 1.037 -15.054 1.00 86.50 84 LYS A CA 1
ATOM 651 C C . LYS A 1 84 ? 14.972 2.093 -16.162 1.00 86.50 84 LYS A C 1
ATOM 653 O O . LYS A 1 84 ? 15.712 1.976 -17.134 1.00 86.50 84 LYS A O 1
ATOM 658 N N . VAL A 1 85 ? 14.182 3.156 -15.985 1.00 86.50 85 VAL A N 1
ATOM 659 C CA . VAL A 1 85 ? 14.072 4.267 -16.957 1.00 86.50 85 VAL A CA 1
ATOM 660 C C . VAL A 1 85 ? 15.431 4.937 -17.193 1.00 86.50 85 VAL A C 1
ATOM 662 O O . VAL A 1 85 ? 15.804 5.206 -18.335 1.00 86.50 85 VAL A O 1
ATOM 665 N N . ASP A 1 86 ? 16.219 5.131 -16.134 1.00 87.81 86 ASP A N 1
ATOM 666 C CA . ASP A 1 86 ? 17.577 5.674 -16.213 1.00 87.81 86 ASP A CA 1
ATOM 667 C C . ASP A 1 86 ? 18.554 4.764 -16.978 1.00 87.81 86 ASP A C 1
ATOM 669 O O . ASP A 1 86 ? 19.537 5.257 -17.537 1.00 87.81 86 ASP A O 1
ATOM 673 N N . ALA A 1 87 ? 18.337 3.447 -16.970 1.00 84.12 87 ALA A N 1
ATOM 674 C CA . ALA A 1 87 ? 19.144 2.478 -17.710 1.00 84.12 87 ALA A CA 1
ATOM 675 C C . ALA A 1 87 ? 18.697 2.377 -19.177 1.00 84.12 87 ALA A C 1
ATOM 677 O O . ALA A 1 87 ? 19.542 2.376 -20.075 1.00 84.12 87 ALA A O 1
ATOM 678 N N . GLU A 1 88 ? 17.386 2.373 -19.425 1.00 83.75 88 GLU A N 1
ATOM 679 C CA . GLU A 1 88 ? 16.797 2.400 -20.765 1.00 83.75 88 GLU A CA 1
ATOM 680 C C . GLU A 1 88 ? 17.224 3.658 -21.525 1.00 83.75 88 GLU A C 1
ATOM 682 O O . GLU A 1 88 ? 17.759 3.533 -22.627 1.00 83.75 88 GLU A O 1
ATOM 687 N N . GLY A 1 89 ? 17.124 4.842 -20.908 1.00 80.25 89 GLY A N 1
ATOM 688 C CA . GLY A 1 89 ? 17.574 6.108 -21.497 1.00 80.25 89 GLY A CA 1
ATOM 689 C C . GLY A 1 89 ? 19.039 6.066 -21.945 1.00 80.25 89 GLY A C 1
ATOM 690 O O . GLY A 1 89 ? 19.329 6.310 -23.114 1.00 80.25 89 GLY A O 1
ATOM 691 N N . LYS A 1 90 ? 19.954 5.641 -21.063 1.00 83.50 90 LYS A N 1
ATOM 692 C CA . LYS A 1 90 ? 21.392 5.515 -21.379 1.00 83.50 90 LYS A CA 1
ATOM 693 C C . LYS A 1 90 ? 21.674 4.470 -22.469 1.00 83.50 90 LYS A C 1
ATOM 695 O O . LYS A 1 90 ? 22.601 4.629 -23.259 1.00 83.50 90 LYS A O 1
ATOM 700 N N . SER A 1 91 ? 20.884 3.396 -22.533 1.00 80.19 91 SER A N 1
ATOM 701 C CA . SER A 1 91 ? 21.023 2.366 -23.575 1.00 80.19 91 SER A CA 1
ATOM 702 C C . SER A 1 91 ? 20.397 2.755 -24.922 1.00 80.19 91 SER A C 1
ATOM 704 O O . SER A 1 91 ? 20.824 2.229 -25.950 1.00 80.19 91 SER A O 1
ATOM 706 N N . ALA A 1 92 ? 19.447 3.695 -24.932 1.00 77.31 92 ALA A N 1
ATOM 707 C CA . ALA A 1 92 ? 18.935 4.342 -26.137 1.00 77.31 92 ALA A CA 1
ATOM 708 C C . ALA A 1 92 ? 19.908 5.416 -26.656 1.00 77.31 92 ALA A C 1
ATOM 710 O O . ALA A 1 92 ? 20.168 5.462 -27.854 1.00 77.31 92 ALA A O 1
ATOM 711 N N . GLU A 1 93 ? 20.510 6.220 -25.770 1.00 72.31 93 GLU A N 1
ATOM 712 C CA . GLU A 1 93 ? 21.592 7.160 -26.120 1.00 72.31 93 GLU A CA 1
ATOM 713 C C . GLU A 1 93 ? 22.779 6.444 -26.785 1.00 72.31 93 GLU A C 1
ATOM 715 O O . GLU A 1 93 ? 23.345 6.953 -27.744 1.00 72.31 93 GLU A O 1
ATOM 720 N N . ALA A 1 94 ? 23.117 5.230 -26.337 1.00 67.94 94 ALA A N 1
ATOM 721 C CA . ALA A 1 94 ? 24.187 4.412 -26.914 1.00 67.94 94 ALA A CA 1
ATOM 722 C C . ALA A 1 94 ? 23.856 3.760 -28.281 1.00 67.94 94 ALA A C 1
ATOM 724 O O . ALA A 1 94 ? 24.666 2.981 -28.789 1.00 67.94 94 ALA A O 1
ATOM 725 N N . GLN A 1 95 ? 22.679 4.029 -28.862 1.00 63.44 95 GLN A N 1
ATOM 726 C CA . GLN A 1 95 ? 22.241 3.518 -30.174 1.00 63.44 95 GLN A CA 1
ATOM 727 C C . GLN A 1 95 ? 22.121 4.614 -31.254 1.00 63.44 95 GLN A C 1
ATOM 729 O O . GLN A 1 95 ? 21.658 4.317 -32.358 1.00 63.44 95 GLN A O 1
ATOM 734 N N . TYR A 1 96 ? 22.546 5.849 -30.953 1.00 49.56 96 TYR A N 1
ATOM 735 C CA . TYR A 1 96 ? 22.527 7.018 -31.846 1.00 49.56 96 TYR A CA 1
ATOM 736 C C . TYR A 1 96 ? 23.926 7.613 -32.084 1.00 49.56 96 TYR A C 1
ATOM 738 O O . TYR A 1 96 ? 24.078 8.268 -33.142 1.00 49.56 96 TYR A O 1
#

Secondary structure (DSSP, 8-state):
-HHHHHHHHHHHHTTT--SHHHHHHHHHHHHHHHHHHHHHHHHHHHHHTT-HHHHHHIIIIIHHHHHHHHHHHHHHHHHHHHHHHHHHHHHHHTT-